Protein AF-A0A934RQR9-F1 (afdb_monomer)

Structure (mmCIF, N/CA/C/O backbone):
data_AF-A0A934RQR9-F1
#
_entry.id   AF-A0A934RQR9-F1
#
loop_
_atom_site.group_PDB
_atom_site.id
_atom_site.type_symbol
_atom_site.label_atom_id
_atom_site.label_alt_id
_atom_site.label_comp_id
_atom_site.label_asym_id
_atom_site.label_entity_id
_atom_site.label_seq_id
_atom_site.pdbx_PDB_ins_code
_atom_site.Cartn_x
_atom_site.Cartn_y
_atom_site.Cartn_z
_atom_site.occupancy
_atom_site.B_iso_or_equiv
_atom_site.auth_seq_id
_atom_site.auth_comp_id
_atom_site.auth_asym_id
_atom_site.auth_atom_id
_atom_site.pdbx_PDB_model_num
ATOM 1 N N . ARG A 1 1 ? 43.268 14.704 -22.747 1.00 36.31 1 ARG A N 1
ATOM 2 C CA . ARG A 1 1 ? 42.449 13.582 -23.270 1.00 36.31 1 ARG A CA 1
ATOM 3 C C . ARG A 1 1 ? 41.687 12.999 -22.087 1.00 36.31 1 ARG A C 1
ATOM 5 O O . ARG A 1 1 ? 42.310 12.352 -21.261 1.00 36.31 1 ARG A O 1
ATOM 12 N N . GLY A 1 2 ? 40.409 13.351 -21.929 1.00 38.28 2 GLY A N 1
ATOM 13 C CA . GLY A 1 2 ? 39.578 12.848 -20.832 1.00 38.28 2 GLY A CA 1
ATOM 14 C C . GLY A 1 2 ? 39.099 11.436 -21.148 1.00 38.28 2 GLY A C 1
ATOM 15 O O . GLY A 1 2 ? 38.543 11.213 -22.219 1.00 38.28 2 GLY A O 1
ATOM 16 N N . GLN A 1 3 ? 39.361 10.492 -20.249 1.00 36.12 3 GLN A N 1
ATOM 17 C CA . GLN A 1 3 ? 38.753 9.165 -20.291 1.00 36.12 3 GLN A CA 1
ATOM 18 C C . GLN A 1 3 ? 37.242 9.294 -20.031 1.00 36.12 3 GLN A C 1
ATOM 20 O O . GLN A 1 3 ? 36.855 10.058 -19.140 1.00 36.12 3 GLN A O 1
ATOM 25 N N . PRO A 1 4 ? 36.377 8.572 -20.761 1.00 42.50 4 PRO A N 1
ATOM 26 C CA . PRO A 1 4 ? 34.975 8.466 -20.388 1.00 42.50 4 PRO A CA 1
ATOM 27 C C . PRO A 1 4 ? 34.8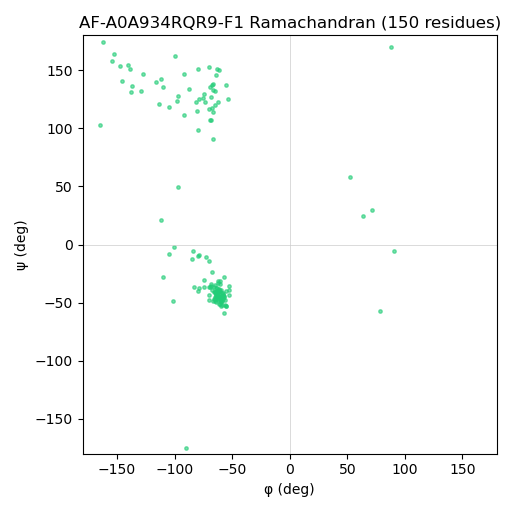74 7.653 -19.090 1.00 42.50 4 PRO A C 1
ATOM 29 O O . PRO A 1 4 ? 35.420 6.556 -18.992 1.00 42.50 4 PRO A O 1
ATOM 32 N N . LYS A 1 5 ? 34.204 8.204 -18.072 1.00 45.62 5 LYS A N 1
ATOM 33 C CA . LYS A 1 5 ? 33.847 7.443 -16.871 1.00 45.62 5 LYS A CA 1
ATOM 34 C C . LYS A 1 5 ? 32.765 6.435 -17.253 1.00 45.62 5 LYS A C 1
ATOM 36 O O . LYS A 1 5 ? 31.674 6.838 -17.650 1.00 45.62 5 LYS A O 1
ATOM 41 N N . GLU A 1 6 ? 33.063 5.147 -17.128 1.00 50.84 6 GLU A N 1
ATOM 42 C CA . GLU A 1 6 ? 32.080 4.070 -17.240 1.00 50.84 6 GLU A CA 1
ATOM 43 C C . GLU A 1 6 ? 31.089 4.158 -16.069 1.00 50.84 6 GLU A C 1
ATOM 45 O O . GLU A 1 6 ? 31.303 3.621 -14.988 1.00 50.84 6 GLU A O 1
ATOM 50 N N . GLY A 1 7 ? 30.002 4.898 -16.279 1.00 49.09 7 GLY A N 1
ATOM 51 C CA . GLY A 1 7 ? 28.800 4.880 -15.445 1.00 49.09 7 GLY A CA 1
ATOM 52 C C . GLY A 1 7 ? 27.742 3.961 -16.050 1.00 49.09 7 GLY A C 1
ATOM 53 O O . GLY A 1 7 ? 26.616 4.396 -16.278 1.00 49.09 7 GLY A O 1
ATOM 54 N N . GLY A 1 8 ? 28.123 2.733 -16.412 1.00 53.97 8 GLY A N 1
ATOM 55 C CA . GLY A 1 8 ? 27.210 1.767 -17.020 1.00 53.97 8 GLY A CA 1
ATOM 56 C C . GLY A 1 8 ? 26.074 1.414 -16.061 1.00 53.97 8 GLY A C 1
ATOM 57 O O . GLY A 1 8 ? 26.315 0.958 -14.946 1.00 53.97 8 GLY A O 1
ATOM 58 N N . VAL A 1 9 ? 24.829 1.629 -16.488 1.00 60.41 9 VAL A N 1
ATOM 59 C CA . VAL A 1 9 ? 23.650 1.154 -15.758 1.00 60.41 9 VAL A CA 1
ATOM 60 C C . VAL A 1 9 ? 23.642 -0.371 -15.835 1.00 60.41 9 VAL A C 1
ATOM 62 O O . VAL A 1 9 ? 23.550 -0.931 -16.927 1.00 60.41 9 VAL A O 1
ATOM 65 N N . MET A 1 10 ? 23.748 -1.047 -14.692 1.00 63.00 10 MET A N 1
ATOM 66 C CA . MET A 1 10 ? 23.629 -2.501 -14.631 1.00 63.00 10 MET A CA 1
ATOM 67 C C . MET A 1 10 ? 22.171 -2.879 -14.916 1.00 63.00 10 MET A C 1
ATOM 69 O O . MET A 1 10 ? 21.288 -2.621 -14.100 1.00 63.00 10 MET A O 1
ATOM 73 N N . LEU A 1 11 ? 21.911 -3.430 -16.102 1.00 71.12 11 LEU A N 1
ATOM 74 C CA . LEU A 1 11 ? 20.577 -3.874 -16.497 1.00 71.12 11 LEU A CA 1
ATOM 75 C C . LEU A 1 11 ? 20.239 -5.160 -15.744 1.00 71.12 11 LEU A C 1
ATOM 77 O O . LEU A 1 11 ? 20.956 -6.152 -15.861 1.00 71.12 11 LEU A O 1
ATOM 81 N N . ALA A 1 12 ? 19.141 -5.143 -14.994 1.00 76.62 12 ALA A N 1
ATOM 82 C CA . ALA A 1 12 ? 18.594 -6.329 -14.355 1.00 76.62 12 ALA A CA 1
ATOM 83 C C . ALA A 1 12 ? 17.240 -6.635 -14.992 1.00 76.62 12 ALA A C 1
ATOM 85 O O . ALA A 1 12 ? 16.331 -5.803 -14.980 1.00 76.62 12 ALA A O 1
ATOM 86 N N . PHE A 1 13 ? 17.102 -7.825 -15.574 1.00 81.44 13 PHE A N 1
ATOM 87 C CA . PHE A 1 13 ? 15.787 -8.294 -15.988 1.00 81.44 13 PHE A CA 1
ATOM 88 C C . PHE A 1 13 ? 14.957 -8.600 -14.737 1.00 81.44 13 PHE A C 1
ATOM 90 O O . PHE A 1 13 ? 15.481 -9.200 -13.797 1.00 81.44 13 PHE A O 1
ATOM 97 N N . PRO A 1 14 ? 13.686 -8.176 -14.691 1.00 86.00 14 PRO A N 1
ATOM 98 C CA . PRO A 1 14 ? 12.847 -8.447 -13.538 1.00 86.00 14 PRO A CA 1
ATOM 99 C C . PRO A 1 14 ? 12.564 -9.951 -13.444 1.00 86.00 14 PRO A C 1
ATOM 101 O O . PRO A 1 14 ? 12.250 -10.583 -14.447 1.00 86.00 14 PRO A O 1
ATOM 104 N N . GLU A 1 15 ? 12.636 -10.515 -12.239 1.00 91.81 15 GLU A N 1
ATOM 105 C CA . GLU A 1 15 ? 12.375 -11.946 -11.990 1.00 91.81 15 GLU A CA 1
ATOM 106 C C . GLU A 1 15 ? 10.893 -12.330 -12.143 1.00 91.81 15 GLU A C 1
ATOM 108 O O . GLU A 1 15 ? 10.549 -13.507 -12.210 1.00 91.81 15 GLU A O 1
ATOM 113 N N . HIS A 1 16 ? 10.006 -11.335 -12.179 1.00 93.88 16 HIS A N 1
ATOM 114 C CA . HIS A 1 16 ? 8.568 -11.479 -12.377 1.00 93.88 16 HIS A CA 1
ATOM 115 C C . HIS A 1 16 ? 7.990 -10.211 -13.015 1.00 93.88 16 HIS A C 1
ATOM 117 O O . HIS A 1 16 ? 8.580 -9.130 -12.945 1.00 93.88 16 HIS A O 1
ATOM 123 N N . ILE A 1 17 ? 6.782 -10.309 -13.561 1.00 94.44 17 ILE A N 1
ATOM 124 C CA . ILE A 1 17 ? 5.971 -9.150 -13.943 1.00 94.44 17 ILE A CA 1
ATOM 125 C C . ILE A 1 17 ? 4.784 -9.053 -12.993 1.00 94.44 17 ILE A C 1
ATOM 127 O O . ILE A 1 17 ? 4.135 -10.046 -12.707 1.00 94.44 17 ILE A O 1
ATOM 131 N N . SER A 1 18 ? 4.477 -7.853 -12.507 1.00 94.81 18 SER A N 1
ATOM 132 C CA . SER A 1 18 ? 3.237 -7.606 -11.764 1.00 94.81 18 SER A CA 1
ATOM 133 C C . SER A 1 18 ? 2.159 -6.970 -12.639 1.00 94.81 18 SER A C 1
ATOM 135 O O . SER A 1 18 ? 2.498 -6.366 -13.661 1.00 94.81 18 SER A O 1
ATOM 137 N N . PRO A 1 19 ? 0.870 -7.005 -12.246 1.00 94.00 19 PRO A N 1
ATOM 138 C CA . PRO A 1 19 ? -0.192 -6.321 -12.989 1.00 94.00 19 PRO A CA 1
ATOM 139 C C . PRO A 1 19 ? 0.115 -4.836 -13.238 1.00 94.00 19 PRO A C 1
ATOM 141 O O . PRO A 1 19 ? -0.101 -4.314 -14.333 1.00 94.00 19 PRO A O 1
ATOM 144 N N . SER A 1 20 ? 0.708 -4.155 -12.249 1.00 92.81 20 SER A N 1
ATOM 145 C CA . SER A 1 20 ? 1.141 -2.758 -12.394 1.00 92.81 20 SER A CA 1
ATOM 146 C C . SER A 1 20 ?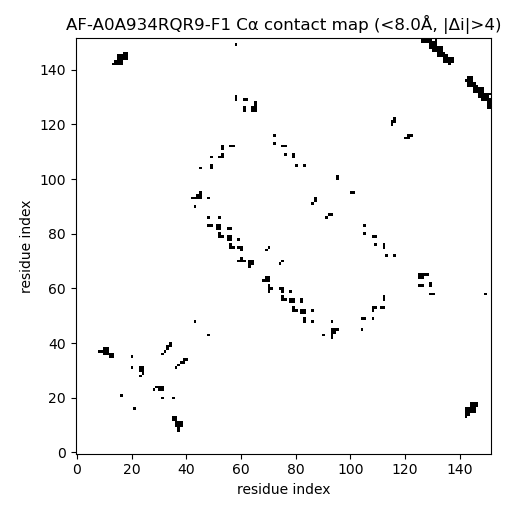 2.320 -2.591 -13.363 1.00 92.81 20 SER A C 1
ATOM 148 O O . SER A 1 20 ? 2.372 -1.606 -14.103 1.00 92.81 20 SER A O 1
ATOM 150 N N . ALA A 1 21 ? 3.251 -3.550 -13.401 1.00 93.44 21 ALA A N 1
ATOM 151 C CA . ALA A 1 21 ? 4.378 -3.548 -14.328 1.00 93.44 21 ALA A CA 1
ATOM 152 C C . ALA A 1 21 ? 3.922 -3.815 -15.773 1.00 93.44 21 ALA A C 1
ATOM 154 O O . ALA A 1 21 ? 4.315 -3.072 -16.672 1.00 93.44 21 ALA A O 1
ATOM 155 N N . ALA A 1 22 ? 3.026 -4.787 -15.980 1.00 93.56 22 ALA A N 1
ATOM 156 C CA . ALA A 1 22 ? 2.402 -5.061 -17.273 1.00 93.56 22 ALA A CA 1
ATOM 157 C C . ALA A 1 22 ? 1.647 -3.831 -17.795 1.00 93.56 22 ALA A C 1
ATOM 159 O O . ALA A 1 22 ? 1.880 -3.386 -18.918 1.00 93.56 22 ALA A O 1
ATOM 160 N N . LYS A 1 23 ? 0.819 -3.202 -16.947 1.00 95.38 23 LYS A N 1
ATOM 161 C CA . LYS A 1 23 ? 0.123 -1.953 -17.288 1.00 95.38 23 LYS A CA 1
ATOM 162 C C . LYS A 1 23 ? 1.099 -0.833 -17.665 1.00 95.38 23 LYS A C 1
ATOM 164 O O . LYS A 1 23 ? 0.848 -0.117 -18.631 1.00 95.38 23 LYS A O 1
ATOM 169 N N . SER A 1 24 ? 2.212 -0.691 -16.938 1.00 94.75 24 SER A N 1
ATOM 170 C CA . SER A 1 24 ? 3.252 0.296 -17.258 1.00 94.75 24 SER A CA 1
ATOM 171 C C . SER A 1 24 ? 3.835 0.059 -18.654 1.00 94.75 24 SER A C 1
ATOM 173 O O . SER A 1 24 ? 3.848 0.990 -19.458 1.00 94.75 24 SER A O 1
ATOM 175 N N . TYR A 1 25 ? 4.208 -1.183 -18.982 1.00 94.62 25 TYR A N 1
ATOM 176 C CA . TYR A 1 25 ? 4.733 -1.544 -20.302 1.00 94.62 25 TYR A CA 1
ATOM 177 C C . TYR A 1 25 ? 3.736 -1.251 -21.429 1.00 94.62 25 TYR A C 1
ATOM 179 O O . TYR A 1 25 ? 4.093 -0.580 -22.395 1.00 94.62 25 TYR A O 1
ATOM 187 N N . LEU A 1 26 ? 2.482 -1.690 -21.269 1.00 95.62 26 LEU A N 1
ATOM 188 C CA . LEU A 1 26 ? 1.416 -1.470 -22.251 1.00 95.62 26 LEU A CA 1
ATOM 189 C C . LEU A 1 26 ? 1.106 0.019 -22.454 1.00 95.62 26 LEU A C 1
ATOM 191 O O . LEU A 1 26 ? 0.733 0.423 -23.550 1.00 95.62 26 LEU A O 1
ATOM 195 N N . SER A 1 27 ? 1.274 0.841 -21.412 1.00 97.00 27 SER A N 1
ATOM 196 C CA . SER A 1 27 ? 1.085 2.292 -21.508 1.00 97.00 27 SER A CA 1
ATOM 197 C C . SER A 1 27 ? 2.281 3.023 -22.127 1.00 97.00 27 SER A C 1
ATOM 199 O O . SER A 1 27 ? 2.101 3.977 -22.878 1.00 97.00 27 SER A O 1
ATOM 201 N N . CYS A 1 28 ? 3.507 2.616 -21.787 1.00 97.12 28 CYS A N 1
ATOM 202 C CA . CYS A 1 28 ? 4.746 3.219 -22.260 1.00 97.12 28 CYS A CA 1
ATOM 203 C C . CYS A 1 28 ? 5.928 2.278 -21.976 1.00 97.12 28 CYS A C 1
ATOM 205 O O . CYS A 1 28 ? 6.460 2.221 -20.862 1.00 97.12 28 CYS A O 1
ATOM 207 N N . SER A 1 29 ? 6.396 1.586 -23.012 1.00 96.50 29 SER A N 1
ATOM 208 C CA . SER A 1 29 ? 7.516 0.641 -22.921 1.00 96.50 29 SER A CA 1
ATOM 209 C C . SER A 1 29 ? 8.826 1.298 -22.466 1.00 96.50 29 SER A C 1
ATOM 211 O O . SER A 1 29 ? 9.584 0.697 -21.704 1.00 96.50 29 SER A O 1
ATOM 213 N N . LEU A 1 30 ? 9.074 2.557 -22.851 1.00 96.25 30 LEU A N 1
ATOM 214 C CA . LEU A 1 30 ? 10.266 3.300 -22.429 1.00 96.25 30 LEU A CA 1
ATOM 215 C C . LEU A 1 30 ? 10.250 3.623 -20.926 1.00 96.25 30 LEU A C 1
ATOM 217 O O . LEU A 1 30 ? 11.273 3.505 -20.251 1.00 96.25 30 LEU A O 1
ATOM 221 N N . ARG A 1 31 ? 9.081 3.978 -20.374 1.00 93.94 31 ARG A N 1
ATOM 222 C CA . ARG A 1 31 ? 8.914 4.173 -18.927 1.00 93.94 31 ARG A CA 1
ATOM 223 C C . ARG A 1 31 ? 9.184 2.875 -18.175 1.00 93.94 31 ARG A C 1
ATOM 225 O O . ARG A 1 31 ? 9.909 2.894 -17.183 1.00 93.94 31 ARG A O 1
ATOM 232 N N . PHE A 1 32 ? 8.620 1.766 -18.653 1.00 94.25 32 PHE A N 1
ATOM 233 C CA . PHE A 1 32 ? 8.873 0.449 -18.079 1.00 94.25 32 PHE A CA 1
ATOM 234 C C . PHE A 1 32 ? 10.370 0.128 -18.063 1.00 94.25 32 PHE A C 1
ATOM 236 O O . PHE A 1 32 ? 10.886 -0.259 -17.018 1.00 94.25 32 PHE A O 1
ATOM 243 N N . TYR A 1 33 ? 11.075 0.347 -19.177 1.00 94.44 33 TYR A N 1
ATOM 244 C CA . TYR A 1 33 ? 12.514 0.107 -19.258 1.00 94.44 33 TYR A CA 1
ATOM 245 C C . TYR A 1 33 ? 13.280 0.878 -18.176 1.00 94.44 33 TYR A C 1
ATOM 247 O O . TYR A 1 33 ? 14.008 0.271 -17.392 1.00 94.44 33 TYR A O 1
ATOM 255 N N . PHE A 1 34 ? 13.071 2.193 -18.065 1.00 94.25 34 PHE A N 1
ATOM 256 C CA . PHE A 1 34 ? 13.802 2.999 -17.088 1.00 94.25 34 PHE A CA 1
ATOM 257 C C . PHE A 1 34 ? 13.486 2.632 -15.633 1.00 94.25 34 PHE A C 1
ATOM 259 O O . PHE A 1 34 ? 14.388 2.578 -14.800 1.00 94.25 34 PHE A O 1
ATOM 266 N N . GLU A 1 35 ? 12.219 2.368 -15.317 1.00 91.81 35 GLU A N 1
ATOM 267 C CA . GLU A 1 35 ? 11.796 2.085 -13.942 1.00 91.81 35 GLU A CA 1
ATOM 268 C C . GLU A 1 35 ? 12.103 0.644 -13.507 1.00 91.81 35 GLU A C 1
ATOM 270 O O . GLU A 1 35 ? 12.431 0.418 -12.344 1.00 91.81 35 GLU A O 1
ATOM 275 N N . ARG A 1 36 ? 11.965 -0.340 -14.406 1.00 91.06 36 ARG A N 1
ATOM 276 C CA . ARG A 1 36 ? 11.970 -1.773 -14.056 1.00 91.06 36 ARG A CA 1
ATOM 277 C C . ARG A 1 36 ? 13.200 -2.536 -14.531 1.00 91.06 36 ARG A C 1
ATOM 279 O O . ARG A 1 36 ? 13.553 -3.503 -13.875 1.00 91.06 36 ARG A O 1
ATOM 286 N N . VAL A 1 37 ? 13.842 -2.107 -15.621 1.00 91.81 37 VAL A N 1
ATOM 287 C CA . VAL A 1 37 ? 15.042 -2.771 -16.171 1.00 91.81 37 VAL A CA 1
ATOM 288 C C . VAL A 1 37 ? 16.311 -2.014 -15.782 1.00 91.81 37 VAL A C 1
ATOM 290 O O . VAL A 1 37 ? 17.260 -2.593 -15.264 1.00 91.81 37 VAL A O 1
ATOM 293 N N . ALA A 1 38 ? 16.313 -0.695 -15.985 1.00 92.12 38 ALA A N 1
ATOM 294 C CA . ALA A 1 38 ? 17.415 0.183 -15.593 1.00 92.12 38 ALA A CA 1
ATOM 295 C C . ALA A 1 38 ? 17.395 0.542 -14.094 1.00 92.12 38 ALA A C 1
ATOM 297 O O . ALA A 1 38 ? 18.338 1.151 -13.596 1.00 92.12 38 ALA A O 1
ATOM 298 N N . GLY A 1 39 ? 16.313 0.206 -13.378 1.00 89.31 39 GLY A N 1
ATOM 299 C CA . GLY A 1 39 ? 16.209 0.375 -11.927 1.00 89.31 39 GLY A CA 1
ATOM 300 C C . GLY A 1 39 ? 16.277 1.826 -11.439 1.00 89.31 39 GLY A C 1
ATOM 301 O O . GLY A 1 39 ? 16.658 2.067 -10.291 1.00 89.31 39 GLY A O 1
ATOM 302 N N . ILE A 1 40 ? 15.925 2.805 -12.281 1.00 90.50 40 ILE A N 1
ATOM 303 C CA . ILE A 1 40 ? 15.983 4.223 -11.913 1.00 90.50 40 ILE A CA 1
ATOM 304 C C . ILE A 1 40 ? 14.909 4.509 -10.859 1.00 90.50 40 ILE A C 1
ATOM 306 O O . ILE A 1 40 ? 13.711 4.572 -11.152 1.00 90.50 40 ILE A O 1
ATOM 310 N N . LYS A 1 41 ? 15.348 4.703 -9.611 1.00 83.38 41 LYS A N 1
ATOM 311 C CA . LYS A 1 41 ? 14.465 5.008 -8.482 1.00 83.38 41 LYS A CA 1
ATOM 312 C C . LYS A 1 41 ? 13.979 6.452 -8.551 1.00 83.38 41 LYS A C 1
ATOM 314 O O . LYS A 1 41 ? 14.771 7.387 -8.650 1.00 83.38 41 LYS A O 1
ATOM 319 N N . LYS A 1 42 ? 12.664 6.633 -8.442 1.00 84.69 42 LYS A N 1
ATOM 320 C CA . LYS A 1 42 ? 12.040 7.944 -8.240 1.00 84.69 42 LYS A CA 1
ATOM 321 C C . LYS A 1 42 ? 11.868 8.206 -6.743 1.00 84.69 42 LYS A C 1
ATOM 323 O O . LYS A 1 42 ? 11.598 7.252 -6.011 1.00 84.69 42 LYS A O 1
ATOM 328 N N . PRO A 1 43 ? 11.969 9.466 -6.288 1.00 86.12 43 PRO A N 1
ATOM 329 C CA . PRO A 1 43 ? 11.591 9.820 -4.928 1.00 86.12 43 PRO A CA 1
ATOM 330 C C . PRO A 1 43 ? 10.150 9.392 -4.636 1.00 86.12 43 PRO A C 1
ATOM 332 O O . PRO A 1 43 ? 9.255 9.583 -5.466 1.00 86.12 43 PRO A O 1
ATOM 335 N N . THR A 1 44 ? 9.921 8.826 -3.454 1.00 90.38 44 THR A N 1
ATOM 336 C CA . THR A 1 44 ? 8.575 8.475 -3.002 1.00 90.38 44 THR A CA 1
ATOM 337 C C . THR A 1 44 ? 7.758 9.751 -2.829 1.00 90.38 44 THR A C 1
ATOM 339 O O . THR A 1 44 ? 8.112 10.635 -2.052 1.00 90.38 44 THR A O 1
ATOM 342 N N . SER A 1 45 ? 6.653 9.858 -3.566 1.00 92.56 45 SER A N 1
ATOM 343 C CA . SER A 1 45 ? 5.706 10.963 -3.390 1.00 92.56 45 SER A CA 1
ATOM 344 C C . SER A 1 45 ? 4.953 10.844 -2.061 1.00 92.56 45 SER A C 1
ATOM 346 O O . SER A 1 45 ? 4.686 9.729 -1.609 1.00 92.56 45 SER A O 1
ATOM 348 N N . VAL A 1 46 ? 4.517 11.977 -1.503 1.00 94.38 46 VAL A N 1
ATOM 349 C CA . VAL A 1 46 ? 3.659 12.024 -0.302 1.00 94.38 46 VAL A CA 1
ATOM 350 C C . VAL A 1 46 ? 2.413 11.147 -0.459 1.00 94.38 46 VAL A C 1
ATOM 352 O O . VAL A 1 46 ? 2.089 10.385 0.443 1.00 94.38 46 VAL A O 1
ATOM 355 N N . ALA A 1 47 ? 1.757 11.186 -1.623 1.00 94.19 47 ALA A N 1
ATOM 356 C CA . ALA A 1 47 ? 0.561 10.385 -1.885 1.00 94.19 47 ALA A CA 1
ATOM 357 C C . ALA A 1 47 ? 0.840 8.873 -1.851 1.00 94.19 47 ALA A C 1
ATOM 359 O O . ALA A 1 47 ? 0.078 8.118 -1.255 1.00 94.19 47 ALA A O 1
ATOM 360 N N . LEU A 1 48 ? 1.949 8.427 -2.455 1.00 94.06 48 LEU A N 1
ATOM 361 C CA . LEU A 1 48 ? 2.345 7.014 -2.429 1.00 94.06 48 LEU A CA 1
ATOM 362 C C . LEU A 1 48 ? 2.701 6.555 -1.012 1.00 94.06 48 LEU A C 1
ATOM 364 O O . LEU A 1 48 ? 2.350 5.444 -0.626 1.00 94.06 48 LEU A O 1
ATOM 368 N N . HIS A 1 49 ? 3.399 7.397 -0.251 1.00 95.44 49 HIS A N 1
ATOM 369 C CA . HIS A 1 49 ? 3.728 7.113 1.140 1.00 95.44 49 HIS A CA 1
ATOM 370 C C . HIS A 1 49 ? 2.458 6.958 1.983 1.00 95.44 49 HIS A C 1
ATOM 372 O O . HIS A 1 49 ? 2.266 5.923 2.613 1.00 95.44 49 HIS A O 1
ATOM 378 N N . LEU A 1 50 ? 1.552 7.935 1.892 1.00 96.56 50 LEU A N 1
ATOM 379 C CA . LEU A 1 50 ? 0.287 7.929 2.616 1.00 96.56 50 LEU A CA 1
ATOM 380 C C . LEU A 1 50 ? -0.584 6.722 2.247 1.00 96.56 50 LEU A C 1
ATOM 382 O O . LEU A 1 50 ? -1.106 6.049 3.130 1.00 96.56 50 LEU A O 1
ATOM 386 N N . GLY A 1 51 ? -0.694 6.412 0.951 1.00 96.50 51 GLY A N 1
ATOM 387 C CA . GLY A 1 51 ? -1.430 5.244 0.474 1.00 96.50 51 GLY A CA 1
ATOM 388 C C . GLY A 1 51 ? -0.900 3.942 1.076 1.00 96.50 51 GLY A C 1
ATOM 389 O O . GLY A 1 51 ? -1.685 3.148 1.580 1.00 96.50 51 GLY A O 1
ATOM 390 N N . LYS A 1 52 ? 0.425 3.746 1.117 1.00 96.19 52 LYS A N 1
ATOM 391 C CA . LYS A 1 52 ? 1.027 2.555 1.741 1.00 96.19 52 LYS A CA 1
ATOM 392 C C . LYS A 1 52 ? 0.721 2.456 3.238 1.00 96.19 52 LYS A C 1
ATOM 394 O O . LYS A 1 52 ? 0.425 1.363 3.708 1.00 96.19 52 LYS A O 1
ATOM 399 N N . SER A 1 53 ? 0.764 3.568 3.972 1.00 97.81 53 SER A N 1
ATOM 400 C CA . SER A 1 53 ? 0.409 3.589 5.397 1.00 97.81 53 SER A CA 1
ATOM 401 C C . SER A 1 53 ? -1.058 3.226 5.631 1.00 97.81 53 SER A C 1
ATOM 403 O O . SER A 1 53 ? -1.358 2.460 6.541 1.00 97.81 53 SER A O 1
ATOM 405 N N . ILE A 1 54 ? -1.966 3.731 4.787 1.00 98.12 54 ILE A N 1
ATOM 406 C CA . ILE A 1 54 ? -3.395 3.394 4.850 1.00 98.12 54 ILE A CA 1
ATOM 407 C C . ILE A 1 54 ? -3.605 1.907 4.545 1.00 98.12 54 ILE A C 1
ATOM 409 O O . ILE A 1 54 ? -4.271 1.230 5.320 1.00 98.12 54 ILE A O 1
ATOM 413 N N . HIS A 1 55 ? -3.007 1.377 3.471 1.00 97.19 55 HIS A N 1
ATOM 414 C CA . HIS A 1 55 ? -3.101 -0.053 3.145 1.00 97.19 55 HIS A CA 1
ATOM 415 C C . HIS A 1 55 ? -2.600 -0.929 4.298 1.00 97.19 55 HIS A C 1
ATOM 417 O O . HIS A 1 55 ? -3.285 -1.871 4.674 1.00 97.19 55 HIS A O 1
ATOM 423 N N . ALA A 1 56 ? -1.467 -0.586 4.916 1.00 97.12 56 ALA A N 1
ATOM 424 C CA . ALA A 1 56 ? -0.941 -1.334 6.058 1.00 97.12 56 ALA A CA 1
ATOM 425 C C . ALA A 1 56 ? -1.898 -1.325 7.267 1.00 97.12 56 ALA A C 1
ATOM 427 O O . ALA A 1 56 ? -2.071 -2.351 7.925 1.00 97.12 56 ALA A O 1
ATOM 428 N N . ALA A 1 57 ? -2.552 -0.193 7.541 1.00 97.94 57 ALA A N 1
ATOM 429 C CA . ALA A 1 57 ? -3.558 -0.095 8.595 1.00 97.94 57 ALA A CA 1
ATOM 430 C C . ALA A 1 57 ? -4.789 -0.963 8.292 1.00 97.94 57 ALA A C 1
ATOM 432 O O . ALA A 1 57 ? -5.235 -1.733 9.139 1.00 97.94 57 ALA A O 1
ATOM 433 N N . LEU A 1 58 ? -5.308 -0.897 7.061 1.00 96.56 58 LEU A N 1
ATOM 434 C CA . LEU A 1 58 ? -6.466 -1.694 6.646 1.00 96.56 58 LEU A CA 1
ATOM 435 C C . LEU A 1 58 ? -6.150 -3.192 6.570 1.00 96.56 58 LEU A C 1
ATOM 437 O O . LEU A 1 58 ? -6.995 -4.016 6.910 1.00 96.56 58 LEU A O 1
ATOM 441 N N . GLN A 1 59 ? -4.927 -3.557 6.193 1.00 95.88 59 GLN A N 1
ATOM 442 C CA . GLN A 1 59 ? -4.435 -4.926 6.284 1.00 95.88 59 GLN A CA 1
ATOM 443 C C . GLN A 1 59 ? -4.458 -5.412 7.739 1.00 95.88 59 GLN A C 1
ATOM 445 O O . GLN A 1 59 ? -4.944 -6.511 8.000 1.00 95.88 59 GLN A O 1
ATOM 450 N N . ALA A 1 60 ? -3.960 -4.609 8.688 1.00 96.50 60 ALA A N 1
ATOM 451 C CA . ALA A 1 60 ? -3.984 -4.955 10.109 1.00 96.50 60 ALA A CA 1
ATOM 452 C C . ALA A 1 60 ? -5.422 -5.134 10.623 1.00 96.50 60 ALA A C 1
ATOM 454 O O . ALA A 1 60 ? -5.713 -6.142 11.263 1.00 96.50 60 ALA A O 1
ATOM 455 N N . PHE A 1 61 ? -6.325 -4.219 10.262 1.00 95.94 61 PHE A N 1
ATOM 456 C CA . PHE A 1 61 ? -7.756 -4.308 10.564 1.00 95.94 61 PHE A CA 1
ATOM 457 C C . PHE A 1 61 ? -8.380 -5.617 10.059 1.00 95.94 61 PHE A C 1
ATOM 459 O O . PHE A 1 61 ? -8.994 -6.366 10.820 1.00 95.94 61 PHE A O 1
ATOM 466 N N . HIS A 1 62 ? -8.199 -5.931 8.774 1.00 94.88 62 HIS A N 1
ATOM 467 C CA . HIS A 1 62 ? -8.805 -7.119 8.170 1.00 94.88 62 HIS A CA 1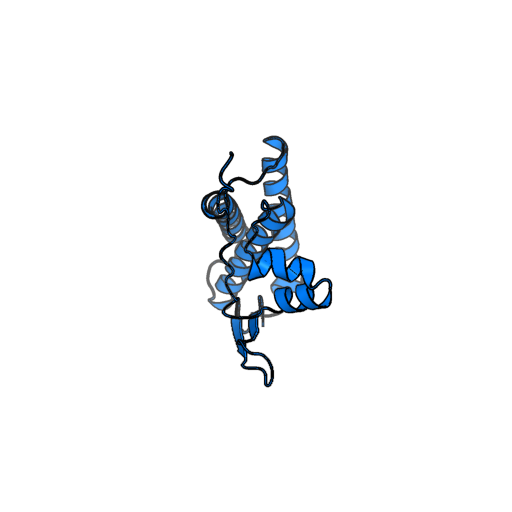
ATOM 468 C C . HIS A 1 62 ? -8.198 -8.419 8.695 1.00 94.88 62 HIS A C 1
ATOM 470 O O . HIS A 1 62 ? -8.931 -9.386 8.907 1.00 94.88 62 HIS A O 1
ATOM 476 N N . LEU A 1 63 ? -6.889 -8.451 8.963 1.00 94.44 63 LEU A N 1
ATOM 477 C CA . LEU A 1 63 ? -6.239 -9.596 9.605 1.00 94.44 63 LEU A CA 1
ATOM 478 C C . LEU A 1 63 ? -6.769 -9.823 11.022 1.00 94.44 63 LEU A C 1
ATOM 480 O O . LEU A 1 63 ? -7.067 -10.968 11.366 1.00 94.44 63 LEU A O 1
ATOM 484 N N . ALA A 1 64 ? -6.928 -8.760 11.814 1.00 93.94 64 ALA A N 1
ATOM 485 C CA . ALA A 1 64 ? -7.474 -8.861 13.161 1.00 93.94 64 ALA A CA 1
ATOM 486 C C . ALA A 1 64 ? -8.909 -9.405 13.133 1.00 93.94 64 ALA A C 1
ATOM 488 O O . ALA A 1 64 ? -9.214 -10.396 13.795 1.00 93.94 64 ALA A O 1
ATOM 489 N N . ARG A 1 65 ? -9.766 -8.872 12.254 1.00 91.25 65 ARG A N 1
ATOM 490 C CA . ARG A 1 65 ? -11.140 -9.371 12.045 1.00 91.25 65 ARG A CA 1
ATOM 491 C C . ARG A 1 65 ? -11.207 -10.829 11.635 1.00 91.25 65 ARG A C 1
ATOM 493 O O . ARG A 1 65 ? -12.066 -11.582 12.113 1.00 91.25 65 ARG A O 1
ATOM 500 N N . TRP A 1 66 ? -10.321 -11.217 10.724 1.00 90.31 66 TRP A N 1
ATOM 501 C CA . TRP A 1 66 ? -10.231 -12.584 10.237 1.00 90.31 66 TRP A CA 1
ATOM 502 C C . TRP A 1 66 ? -9.841 -13.548 11.364 1.00 90.31 66 TRP A C 1
ATOM 504 O O . TRP A 1 66 ? -10.441 -14.616 11.488 1.00 90.31 66 TRP A O 1
ATOM 514 N N . ARG A 1 67 ? -8.916 -13.137 12.240 1.00 91.44 67 ARG A N 1
ATOM 515 C CA . ARG A 1 67 ? -8.431 -13.923 13.386 1.00 91.44 67 ARG A CA 1
ATOM 516 C C . ARG A 1 67 ? -9.294 -13.812 14.646 1.00 91.44 67 ARG A C 1
ATOM 518 O O . ARG A 1 67 ? -9.132 -14.622 15.552 1.00 91.44 67 ARG A O 1
ATOM 525 N N . GLY A 1 68 ? -10.223 -12.857 14.698 1.00 90.75 68 GLY A N 1
ATOM 526 C CA . GLY A 1 68 ? -10.980 -12.537 15.912 1.00 90.75 68 GLY A CA 1
ATOM 527 C C . GLY A 1 68 ? -10.136 -11.837 16.984 1.00 90.75 68 GLY A C 1
ATOM 528 O O . GLY A 1 68 ? -10.389 -12.029 18.169 1.00 90.75 68 GLY A O 1
ATOM 529 N N . GLU A 1 69 ? -9.120 -11.084 16.563 1.00 94.25 69 GLU A N 1
ATOM 530 C CA . GLU A 1 69 ? -8.275 -10.231 17.406 1.00 94.25 69 GLU A CA 1
ATOM 531 C C . GLU A 1 69 ? -8.874 -8.811 17.511 1.00 94.25 69 GLU A C 1
ATOM 533 O O . GLU A 1 69 ? -9.978 -8.559 17.028 1.00 94.25 69 GLU A O 1
ATOM 538 N N . ASP A 1 70 ? -8.158 -7.891 18.162 1.00 93.44 70 ASP A N 1
ATOM 539 C CA . ASP A 1 70 ? -8.567 -6.492 18.322 1.00 93.44 70 ASP A CA 1
ATOM 540 C C . ASP A 1 70 ? -8.572 -5.748 16.977 1.00 93.44 70 ASP A C 1
ATOM 542 O O . ASP A 1 70 ? -7.529 -5.554 16.356 1.00 93.44 70 ASP A O 1
ATOM 546 N N . ASP A 1 71 ? -9.758 -5.347 16.521 1.00 93.94 71 ASP A N 1
ATOM 547 C CA . ASP A 1 71 ? -9.989 -4.558 15.311 1.00 93.94 71 ASP A CA 1
ATOM 548 C C . ASP A 1 71 ? -10.506 -3.140 15.619 1.00 93.94 71 ASP A C 1
ATOM 550 O O . ASP A 1 71 ? -11.111 -2.494 14.757 1.00 93.94 71 ASP A O 1
ATOM 554 N N . SER A 1 72 ? -10.273 -2.652 16.844 1.00 95.38 72 SER A N 1
ATOM 555 C CA . SER A 1 72 ? -10.710 -1.331 17.297 1.00 95.38 72 SER A CA 1
ATOM 556 C C . SER A 1 72 ? -10.099 -0.185 16.475 1.00 95.38 72 SER A C 1
ATOM 558 O O . SER A 1 72 ? -8.975 -0.295 15.971 1.00 95.38 72 SER A O 1
ATOM 560 N N . PRO A 1 73 ? -10.799 0.959 16.341 1.00 96.25 73 PRO A N 1
ATOM 561 C CA . PRO A 1 73 ? -10.251 2.139 15.673 1.00 96.25 73 PRO A CA 1
ATOM 562 C C . PRO A 1 73 ? -8.890 2.581 16.221 1.00 96.25 73 PRO A C 1
ATOM 564 O O . PRO A 1 73 ? -8.039 3.025 15.450 1.00 96.25 73 PRO A O 1
ATOM 567 N N . GLU A 1 74 ? -8.673 2.434 17.527 1.00 97.38 74 GLU A N 1
ATOM 568 C CA . GLU A 1 74 ? -7.423 2.750 18.212 1.00 97.38 74 GLU A CA 1
ATOM 569 C C . GLU A 1 74 ? -6.284 1.844 17.731 1.00 97.38 74 GLU A C 1
ATOM 571 O O . GLU A 1 74 ? -5.248 2.347 17.293 1.00 97.38 74 GLU A O 1
ATOM 576 N N . PHE A 1 75 ? -6.502 0.525 17.700 1.00 97.50 75 PHE A N 1
ATOM 577 C CA . PHE A 1 75 ? -5.528 -0.436 17.177 1.00 97.50 75 PHE A CA 1
ATOM 578 C C . PHE A 1 75 ? -5.149 -0.139 15.717 1.00 97.50 75 PHE A C 1
ATOM 580 O O . PHE A 1 75 ? -3.974 -0.149 15.336 1.00 97.50 75 PHE A O 1
ATOM 587 N N . VAL A 1 76 ? -6.141 0.170 14.878 1.00 97.69 76 VAL A N 1
ATOM 588 C CA . VAL A 1 76 ? -5.912 0.456 13.454 1.00 97.69 76 VAL A CA 1
ATOM 589 C C . VAL A 1 76 ? -5.177 1.790 13.260 1.00 97.69 76 VAL A C 1
ATOM 591 O O . VAL A 1 76 ? -4.317 1.899 12.380 1.00 97.69 76 VAL A O 1
ATOM 594 N N . ALA A 1 77 ? -5.463 2.800 14.086 1.00 98.06 77 ALA A N 1
ATOM 595 C CA . ALA A 1 77 ? -4.741 4.069 14.083 1.00 98.06 77 ALA A CA 1
ATOM 596 C C . ALA A 1 77 ? -3.266 3.887 14.484 1.00 98.06 77 ALA A C 1
ATOM 598 O O . ALA A 1 77 ? -2.377 4.404 13.802 1.00 98.06 77 ALA A O 1
ATOM 599 N N . GLU A 1 78 ? -2.982 3.085 15.512 1.00 98.12 78 GLU A N 1
ATOM 600 C CA . GLU A 1 78 ? -1.608 2.739 15.898 1.00 98.12 78 GLU A CA 1
ATOM 601 C C . GLU A 1 78 ? -0.867 2.004 14.770 1.00 98.12 78 GLU A C 1
ATOM 603 O O . GLU A 1 78 ? 0.299 2.302 14.477 1.00 98.12 78 GLU A O 1
ATOM 608 N N . ALA A 1 79 ? -1.543 1.077 14.080 1.00 98.12 79 ALA A N 1
ATOM 609 C CA . ALA A 1 79 ? -0.982 0.381 12.925 1.00 98.12 79 ALA A CA 1
ATOM 610 C C . ALA A 1 79 ? -0.633 1.349 11.779 1.00 98.12 79 ALA A C 1
ATOM 612 O O . ALA A 1 79 ? 0.440 1.226 11.177 1.00 98.12 79 ALA A O 1
ATOM 613 N N . PHE A 1 80 ? -1.493 2.340 11.513 1.00 98.50 80 PHE A N 1
ATOM 614 C CA . PHE A 1 80 ? -1.226 3.404 10.542 1.00 98.50 80 PHE A CA 1
ATOM 615 C C . PHE A 1 80 ? 0.030 4.206 10.904 1.00 98.50 80 PHE A C 1
ATOM 617 O O . PHE A 1 80 ? 0.932 4.348 10.071 1.00 98.50 80 PHE A O 1
ATOM 624 N N . GLU A 1 81 ? 0.115 4.719 12.134 1.00 97.69 81 GLU A N 1
ATOM 625 C CA . GLU A 1 81 ? 1.233 5.560 12.576 1.00 97.69 81 GLU A CA 1
ATOM 626 C C . GLU A 1 81 ? 2.558 4.797 12.546 1.00 97.69 81 GLU A C 1
ATOM 628 O O . GLU A 1 81 ? 3.567 5.292 12.030 1.00 97.69 81 GLU A O 1
ATOM 633 N N . LYS A 1 82 ? 2.542 3.546 13.019 1.00 97.75 82 LYS A N 1
ATOM 634 C CA . LYS A 1 82 ? 3.692 2.646 12.948 1.00 97.75 82 LYS A CA 1
ATOM 635 C C . LYS A 1 82 ? 4.148 2.442 11.504 1.00 97.75 82 LYS A C 1
ATOM 637 O O . LYS A 1 82 ? 5.343 2.552 11.227 1.00 97.75 82 LYS A O 1
ATOM 642 N N . ALA A 1 83 ? 3.221 2.171 10.583 1.00 97.31 83 ALA A N 1
ATOM 643 C CA . ALA A 1 83 ? 3.542 1.975 9.172 1.00 97.31 83 ALA A CA 1
ATOM 644 C C . ALA A 1 83 ? 4.114 3.248 8.532 1.00 97.31 83 ALA A C 1
ATOM 646 O O . ALA A 1 83 ? 5.110 3.176 7.816 1.00 97.31 83 ALA A O 1
ATOM 647 N N . PHE A 1 84 ? 3.535 4.415 8.823 1.00 96.62 84 PHE A N 1
ATOM 648 C CA . PHE A 1 84 ? 4.031 5.711 8.358 1.00 96.62 84 PHE A CA 1
ATOM 649 C C . PHE A 1 84 ? 5.494 5.938 8.764 1.00 96.62 84 PHE A C 1
ATOM 651 O O . PHE A 1 84 ? 6.350 6.166 7.908 1.00 96.62 84 PHE A O 1
ATOM 658 N N . LEU A 1 85 ? 5.810 5.780 10.052 1.00 94.62 85 LEU A N 1
ATOM 659 C CA . LEU A 1 85 ? 7.174 5.949 10.564 1.00 94.62 85 LEU A CA 1
ATOM 660 C C . LEU A 1 85 ? 8.151 4.917 9.988 1.00 94.62 85 LEU A C 1
ATOM 662 O O . LEU A 1 85 ? 9.284 5.258 9.643 1.00 94.62 85 LEU A O 1
ATOM 666 N N . GLN A 1 86 ? 7.726 3.658 9.870 1.00 94.81 86 GLN A N 1
ATOM 667 C CA . GLN A 1 86 ? 8.562 2.590 9.324 1.00 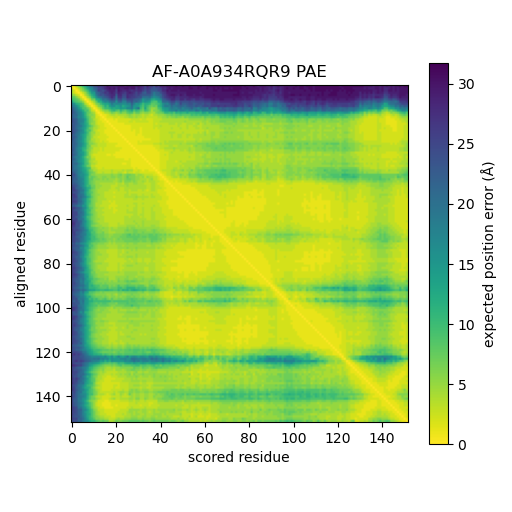94.81 86 GLN A CA 1
ATOM 668 C C . GLN A 1 86 ? 8.891 2.837 7.843 1.00 94.81 86 GLN A C 1
ATOM 670 O O . GLN A 1 86 ? 10.036 2.681 7.425 1.00 94.81 86 GLN A O 1
ATOM 675 N N . LEU A 1 87 ? 7.920 3.303 7.055 1.00 93.25 87 LEU A N 1
ATOM 676 C CA . LEU A 1 87 ? 8.114 3.617 5.641 1.00 93.25 87 LEU A CA 1
ATOM 677 C C . LEU A 1 87 ? 9.110 4.765 5.420 1.00 93.25 87 LEU A C 1
ATOM 679 O O . LEU A 1 87 ? 9.886 4.695 4.467 1.00 93.25 87 LEU A O 1
ATOM 683 N N . GLU A 1 88 ? 9.120 5.796 6.274 1.00 90.69 88 GLU A N 1
ATOM 684 C CA . GLU A 1 88 ? 10.122 6.876 6.203 1.00 90.69 88 GLU A CA 1
ATOM 685 C C . GLU A 1 88 ? 11.538 6.359 6.492 1.00 90.69 88 GLU A C 1
ATOM 687 O O . GLU A 1 88 ? 12.504 6.821 5.882 1.00 90.69 88 GLU A O 1
ATOM 692 N N . ARG A 1 89 ? 11.668 5.381 7.399 1.00 89.38 89 ARG A N 1
ATOM 693 C CA . ARG A 1 89 ? 12.953 4.739 7.711 1.00 89.38 89 ARG A CA 1
ATOM 694 C C . ARG A 1 89 ? 13.440 3.859 6.561 1.00 89.38 89 ARG A C 1
ATOM 696 O O . ARG A 1 89 ? 14.592 3.983 6.155 1.00 89.38 89 ARG A O 1
ATOM 703 N N . ASP A 1 90 ? 12.567 3.015 6.017 1.00 88.19 90 ASP A N 1
ATOM 704 C CA . ASP A 1 90 ? 12.958 1.967 5.065 1.00 88.19 90 ASP A CA 1
ATOM 705 C C . ASP A 1 90 ? 13.086 2.470 3.622 1.00 88.19 90 ASP A C 1
ATOM 707 O O . ASP A 1 90 ? 13.946 2.014 2.868 1.00 88.19 90 ASP A O 1
ATOM 711 N N . GLN A 1 91 ? 12.219 3.399 3.205 1.00 84.12 91 GLN A N 1
ATOM 712 C CA . GLN A 1 91 ? 12.191 3.920 1.829 1.00 84.12 91 GLN A CA 1
ATOM 713 C C . GLN A 1 91 ? 12.872 5.286 1.698 1.00 84.12 91 GLN A C 1
ATOM 715 O O . GLN A 1 91 ? 12.991 5.808 0.586 1.00 84.12 91 GLN A O 1
ATOM 720 N N . GLY A 1 92 ? 13.353 5.831 2.815 1.00 81.44 92 GLY A N 1
ATOM 721 C CA . GLY A 1 92 ? 13.988 7.134 2.899 1.00 81.44 92 GLY A CA 1
ATOM 722 C C . GLY A 1 92 ? 12.996 8.278 3.133 1.00 81.44 92 GLY A C 1
ATOM 723 O O . GLY A 1 92 ? 11.776 8.102 3.038 1.00 81.44 92 GLY A O 1
ATOM 724 N N . PRO A 1 93 ? 13.525 9.476 3.436 1.00 81.06 93 PRO A N 1
ATOM 725 C CA . PRO A 1 93 ? 12.709 10.623 3.796 1.00 81.06 93 PRO A CA 1
ATOM 726 C C . PRO A 1 93 ? 11.830 11.058 2.624 1.00 81.06 93 PRO A C 1
ATOM 728 O O . PRO A 1 93 ? 12.293 11.236 1.493 1.00 81.06 93 PRO A O 1
ATOM 731 N N . VAL A 1 94 ? 10.551 11.275 2.911 1.00 90.38 94 VAL A N 1
ATOM 732 C CA . VAL A 1 94 ? 9.603 11.853 1.962 1.00 90.38 94 VAL A CA 1
ATOM 733 C C . VAL A 1 94 ? 9.670 13.371 2.077 1.00 90.38 94 VAL A C 1
ATOM 735 O O . VAL A 1 94 ? 9.662 13.934 3.170 1.00 90.38 94 VAL A O 1
ATOM 738 N N . ASN A 1 95 ? 9.739 14.061 0.941 1.00 91.81 95 ASN A N 1
ATOM 739 C CA . ASN A 1 95 ? 9.732 15.518 0.940 1.00 91.81 95 ASN A CA 1
ATOM 740 C C . ASN A 1 95 ? 8.296 16.047 1.096 1.00 91.81 95 ASN A C 1
ATOM 742 O O . ASN A 1 95 ? 7.554 16.142 0.118 1.00 91.81 95 ASN A O 1
ATOM 746 N N . PHE A 1 96 ? 7.923 16.416 2.322 1.00 91.44 96 PHE A N 1
ATOM 747 C CA . PHE A 1 96 ? 6.647 17.075 2.631 1.00 91.44 96 PHE A CA 1
ATOM 748 C C . PHE A 1 96 ? 6.686 18.602 2.428 1.00 91.44 96 PHE A C 1
ATOM 750 O O . PHE A 1 96 ? 5.659 19.272 2.544 1.00 91.44 96 PHE A O 1
ATOM 757 N N . GLY A 1 97 ? 7.856 19.173 2.125 1.00 91.62 97 GLY A N 1
ATOM 758 C CA . GLY A 1 97 ? 8.099 20.613 2.042 1.00 91.62 97 GLY A CA 1
ATOM 759 C C . GLY A 1 97 ? 8.273 21.277 3.410 1.00 91.62 97 GLY A C 1
ATOM 760 O O . GLY A 1 97 ? 9.308 21.883 3.657 1.00 91.62 97 GLY A O 1
ATOM 761 N N . GLU A 1 98 ? 7.286 21.145 4.301 1.00 91.25 98 GLU A N 1
ATOM 762 C CA . GLU A 1 98 ? 7.277 21.762 5.640 1.00 91.25 98 GLU A CA 1
ATOM 763 C C . GLU A 1 98 ? 6.737 20.784 6.703 1.00 91.25 98 GLU A C 1
ATOM 765 O O . GLU A 1 98 ? 5.879 19.957 6.374 1.00 91.25 98 GLU A O 1
ATOM 770 N N . PRO A 1 99 ? 7.164 20.884 7.981 1.00 90.19 99 PRO A N 1
ATOM 771 C CA . PRO A 1 99 ? 6.701 19.992 9.053 1.00 90.19 99 PRO A CA 1
ATOM 772 C C . PRO A 1 99 ? 5.174 19.955 9.226 1.00 90.19 99 PRO A C 1
ATOM 774 O O . PRO A 1 99 ? 4.593 18.879 9.352 1.00 90.19 99 PRO A O 1
ATOM 777 N N . SER A 1 100 ? 4.504 21.105 9.117 1.00 93.25 100 SER A N 1
ATOM 778 C CA . SER A 1 100 ? 3.040 21.215 9.223 1.00 93.25 100 SER A CA 1
ATOM 779 C C . SER A 1 100 ? 2.297 20.394 8.160 1.00 93.25 100 SER A C 1
ATOM 781 O O . SER A 1 100 ? 1.214 19.866 8.407 1.00 93.25 100 SER A O 1
ATOM 783 N N . LYS A 1 101 ? 2.882 20.230 6.965 1.00 94.44 101 LYS A N 1
ATOM 784 C CA . LYS A 1 101 ? 2.312 19.404 5.889 1.00 94.44 101 LYS A CA 1
ATOM 785 C C . LYS A 1 101 ? 2.471 17.915 6.166 1.00 94.44 101 LYS A C 1
ATOM 787 O O . LYS A 1 101 ? 1.610 17.141 5.752 1.00 94.44 101 LYS A O 1
ATOM 792 N N . ARG A 1 102 ? 3.532 17.515 6.873 1.00 94.56 102 ARG A N 1
ATOM 793 C CA . ARG A 1 102 ? 3.707 16.136 7.345 1.00 94.56 102 ARG A CA 1
ATOM 794 C C . ARG A 1 102 ? 2.655 15.791 8.397 1.00 94.56 102 ARG A C 1
ATOM 796 O O . ARG A 1 102 ? 1.977 14.781 8.256 1.00 94.56 102 ARG A O 1
ATOM 803 N N . GLU A 1 103 ? 2.467 16.654 9.393 1.00 94.75 103 GLU A N 1
ATOM 804 C CA . GLU A 1 103 ? 1.420 16.492 10.416 1.00 94.75 103 GLU A CA 1
ATOM 805 C C . GLU A 1 103 ? 0.024 16.450 9.791 1.00 94.75 103 GLU A C 1
ATOM 807 O O . GLU A 1 103 ? -0.776 15.566 10.098 1.00 94.75 103 GLU A O 1
ATOM 812 N N . LYS A 1 104 ? -0.243 17.346 8.833 1.00 95.75 104 LYS A N 1
ATOM 813 C CA . LYS A 1 104 ? -1.484 17.314 8.063 1.00 95.75 104 LYS A CA 1
ATOM 814 C C . LYS A 1 104 ? -1.654 15.991 7.314 1.00 95.75 104 LYS A C 1
ATOM 816 O O . LYS A 1 104 ? -2.736 15.425 7.373 1.00 95.75 104 LYS A O 1
ATOM 821 N N . ALA A 1 105 ? -0.619 15.477 6.646 1.00 95.69 105 ALA A N 1
ATOM 822 C CA . ALA A 1 105 ? -0.700 14.208 5.921 1.00 95.69 105 ALA A CA 1
ATOM 823 C C . ALA A 1 105 ? -1.034 13.026 6.847 1.00 95.69 105 ALA A C 1
ATOM 825 O O . ALA A 1 105 ? -1.848 12.182 6.480 1.00 95.69 105 ALA A O 1
ATOM 826 N N . ILE A 1 106 ? -0.463 12.995 8.055 1.00 96.50 106 ILE A N 1
ATOM 827 C CA . ILE A 1 106 ? -0.800 12.005 9.089 1.00 96.50 106 ILE A CA 1
ATOM 828 C C . ILE A 1 106 ? -2.282 12.127 9.466 1.00 96.50 106 ILE A C 1
ATOM 830 O O . ILE A 1 106 ? -3.020 11.146 9.393 1.00 96.50 106 ILE A O 1
ATOM 834 N N . GLY A 1 107 ? -2.741 13.341 9.787 1.00 97.44 107 GLY A N 1
ATOM 835 C CA . GLY A 1 107 ? -4.141 13.590 10.129 1.00 97.44 107 GLY A CA 1
ATOM 836 C C . GLY A 1 107 ? -5.113 13.262 8.990 1.00 97.44 107 GLY A C 1
ATOM 837 O O . GLY A 1 107 ? -6.194 12.735 9.235 1.00 97.44 107 GLY A O 1
ATOM 838 N N . ASP A 1 108 ? -4.742 13.549 7.742 1.00 97.12 108 ASP A N 1
ATOM 839 C CA . ASP A 1 108 ? -5.520 13.202 6.550 1.00 97.12 108 ASP A CA 1
ATOM 840 C C . ASP A 1 108 ? -5.627 11.671 6.407 1.00 97.12 108 ASP A C 1
ATOM 842 O O . ASP A 1 108 ? -6.721 11.158 6.179 1.00 97.12 108 ASP A O 1
ATOM 846 N N . GLY A 1 109 ? -4.527 10.937 6.611 1.00 97.50 109 GLY A N 1
ATOM 847 C CA . GLY A 1 109 ? -4.507 9.471 6.579 1.00 97.50 109 GLY A CA 1
ATOM 848 C C . GLY A 1 109 ? -5.385 8.828 7.647 1.00 97.50 109 GLY A C 1
ATOM 849 O O . GLY A 1 109 ? -6.212 7.978 7.320 1.00 97.50 109 GLY A O 1
ATOM 850 N N . LEU A 1 110 ? -5.281 9.290 8.895 1.00 98.19 110 LEU A N 1
ATOM 851 C CA . LEU A 1 110 ? -6.131 8.824 9.995 1.00 98.19 110 LEU A CA 1
ATOM 852 C C . LEU A 1 110 ? -7.617 9.076 9.719 1.00 98.19 110 LEU A C 1
ATOM 854 O O . LEU A 1 110 ? -8.447 8.211 9.987 1.00 98.19 110 LEU A O 1
ATOM 858 N N . ARG A 1 111 ? -7.972 10.223 9.121 1.00 98.06 111 ARG A N 1
ATOM 859 C CA . ARG A 1 111 ? -9.364 10.494 8.723 1.00 98.06 111 ARG A CA 1
ATOM 860 C C . ARG A 1 111 ? -9.853 9.559 7.621 1.00 98.06 111 ARG A C 1
ATOM 862 O O . ARG A 1 111 ? -11.013 9.163 7.662 1.00 98.06 111 ARG A O 1
ATOM 869 N N . VAL A 1 112 ? -9.000 9.193 6.662 1.00 97.88 112 VAL A N 1
ATOM 870 C CA . VAL A 1 112 ? -9.353 8.205 5.628 1.00 97.88 112 VAL A CA 1
ATOM 871 C C . VAL A 1 112 ? -9.580 6.826 6.248 1.00 97.88 112 VAL A C 1
ATOM 873 O O . VAL A 1 112 ? -10.586 6.190 5.945 1.00 97.88 112 VAL A O 1
ATOM 876 N N . VAL A 1 113 ? -8.693 6.390 7.148 1.00 97.88 113 VAL A N 1
ATOM 877 C CA . VAL A 1 113 ? -8.849 5.127 7.887 1.00 97.88 113 VAL A CA 1
ATOM 878 C C . VAL A 1 113 ? -10.156 5.132 8.679 1.00 97.88 113 VAL A C 1
ATOM 880 O O . VAL A 1 113 ? -10.981 4.243 8.495 1.00 97.88 113 VAL A O 1
ATOM 883 N N . ALA A 1 114 ? -10.401 6.167 9.485 1.00 97.06 114 ALA A N 1
ATOM 884 C CA . ALA A 1 114 ? -11.622 6.287 10.276 1.00 97.06 114 ALA A CA 1
ATOM 885 C C . ALA A 1 114 ? -12.890 6.285 9.405 1.00 97.06 114 ALA A C 1
ATOM 887 O O . ALA A 1 114 ? -13.867 5.617 9.739 1.00 97.06 114 ALA A O 1
ATOM 88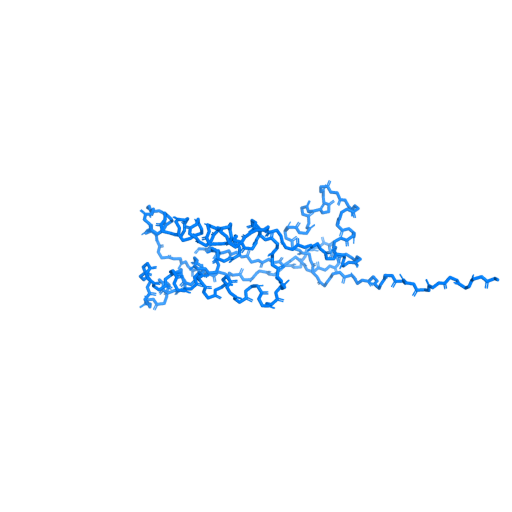8 N N . ALA A 1 115 ? -12.869 6.985 8.265 1.00 96.94 115 ALA A N 1
ATOM 889 C CA . ALA A 1 115 ? -13.985 6.993 7.324 1.00 96.94 115 ALA A CA 1
ATOM 890 C C . ALA A 1 115 ? -14.268 5.597 6.748 1.00 96.94 115 ALA A C 1
ATOM 892 O O . ALA A 1 115 ? -15.431 5.222 6.617 1.00 96.94 115 ALA A O 1
ATOM 893 N N . TYR A 1 116 ? -13.226 4.817 6.441 1.00 96.06 116 TYR A N 1
ATOM 894 C CA . TYR A 1 116 ? -13.392 3.431 6.008 1.00 96.06 116 TYR A CA 1
ATOM 895 C C . TYR A 1 116 ? -13.969 2.553 7.125 1.00 96.06 116 TYR A C 1
ATOM 897 O O . TYR A 1 116 ? -14.935 1.837 6.883 1.00 96.06 116 TYR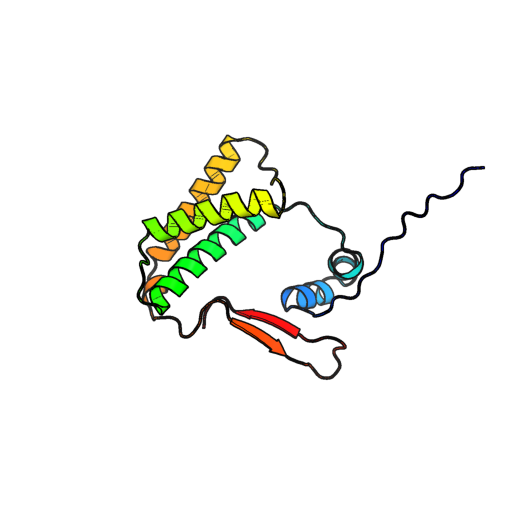 A O 1
ATOM 905 N N . LEU A 1 117 ? -13.449 2.639 8.352 1.00 95.06 117 LEU A N 1
ATOM 906 C CA . LEU A 1 117 ? -13.946 1.843 9.485 1.00 95.06 117 LEU A CA 1
ATOM 907 C C . LEU A 1 117 ? -15.414 2.144 9.830 1.00 95.06 117 LEU A C 1
ATOM 909 O O . LEU A 1 117 ? -16.149 1.248 10.235 1.00 95.06 117 LEU A O 1
ATOM 913 N N . ALA A 1 118 ? -15.853 3.389 9.636 1.00 94.62 118 ALA A N 1
ATOM 914 C CA . ALA A 1 118 ? -17.243 3.801 9.824 1.00 94.62 118 ALA A CA 1
ATOM 915 C C . ALA A 1 118 ? -18.171 3.420 8.652 1.00 94.62 118 ALA A C 1
ATOM 917 O O . ALA A 1 118 ? -19.387 3.605 8.741 1.00 94.62 118 ALA A O 1
ATOM 918 N N . SER A 1 119 ? -17.619 2.936 7.537 1.00 94.31 119 SER A N 1
ATOM 919 C CA . SER A 1 119 ? -18.389 2.609 6.338 1.00 94.31 119 SER A CA 1
ATOM 920 C C . SER A 1 119 ? -19.099 1.249 6.452 1.00 94.31 119 SER A C 1
ATOM 922 O O . SER A 1 119 ? -18.591 0.333 7.107 1.00 94.31 119 SER A O 1
ATOM 924 N N . PRO A 1 120 ? -20.250 1.055 5.777 1.00 89.94 120 PRO A N 1
ATOM 925 C CA . PRO A 1 120 ? -20.897 -0.256 5.682 1.00 89.94 120 PRO A CA 1
ATOM 926 C C . PRO A 1 120 ? -19.993 -1.340 5.074 1.00 89.94 120 PRO A C 1
ATOM 928 O O . PRO A 1 120 ? -20.157 -2.524 5.368 1.00 89.94 120 PRO A O 1
ATOM 931 N N . GLU A 1 121 ? -19.042 -0.951 4.224 1.00 86.44 121 GLU A N 1
ATOM 932 C CA . GLU A 1 121 ? -18.096 -1.846 3.561 1.00 86.44 121 GLU A CA 1
ATOM 933 C C . GLU A 1 121 ? -17.179 -2.564 4.556 1.00 86.44 121 GLU A C 1
ATOM 935 O O . GLU A 1 121 ? -16.915 -3.750 4.373 1.00 86.44 121 GLU A O 1
ATOM 940 N N . ALA A 1 122 ? -16.747 -1.893 5.628 1.00 87.19 122 ALA A N 1
ATOM 941 C CA . ALA A 1 122 ? -15.885 -2.492 6.650 1.00 87.19 122 ALA A CA 1
ATOM 942 C C . ALA A 1 122 ? -16.594 -3.587 7.475 1.00 87.19 122 ALA A C 1
ATOM 944 O O . ALA A 1 122 ? -15.946 -4.477 8.031 1.00 87.19 122 ALA A O 1
ATOM 945 N N . LEU A 1 123 ? -17.929 -3.541 7.542 1.00 76.56 123 LEU A N 1
ATOM 946 C CA . LEU A 1 123 ? -18.747 -4.427 8.375 1.00 76.56 123 LEU A CA 1
ATOM 947 C C . LEU A 1 123 ? -19.474 -5.530 7.597 1.00 76.56 123 LEU A C 1
ATOM 949 O O . LEU A 1 123 ? -20.053 -6.410 8.230 1.00 76.56 123 LEU A O 1
ATOM 953 N N . LYS A 1 124 ? -19.452 -5.496 6.257 1.00 78.31 124 LYS A N 1
ATOM 954 C CA . LYS A 1 124 ? -20.288 -6.357 5.404 1.00 78.31 124 LYS A CA 1
ATOM 955 C C . LYS A 1 124 ? -20.091 -7.849 5.659 1.00 78.31 124 LYS A C 1
ATOM 957 O O . LYS A 1 124 ? -21.050 -8.533 5.995 1.00 78.31 124 LYS A O 1
ATOM 962 N N . GLU A 1 125 ? -18.873 -8.352 5.499 1.00 77.38 125 GLU A N 1
ATOM 963 C CA . GLU A 1 125 ? -18.553 -9.768 5.684 1.00 77.38 125 GLU A CA 1
ATOM 964 C C . GLU A 1 125 ? -17.132 -9.914 6.230 1.00 77.38 125 GLU A C 1
ATOM 966 O O . GLU A 1 125 ? -16.277 -9.049 6.023 1.00 77.38 125 GLU A O 1
ATOM 971 N N . LYS A 1 126 ? -16.870 -11.012 6.948 1.00 82.00 126 LYS A N 1
ATOM 972 C CA . LYS A 1 126 ? -15.490 -11.376 7.275 1.00 82.00 126 LYS A CA 1
ATOM 973 C C . LYS A 1 126 ? -14.771 -11.758 5.980 1.00 82.00 126 LYS A C 1
ATOM 975 O O . LYS A 1 126 ? -15.327 -12.557 5.222 1.00 82.00 126 LYS A O 1
ATOM 980 N N . PRO A 1 127 ? -13.552 -11.251 5.743 1.00 86.19 127 PRO A N 1
ATOM 981 C CA . PRO A 1 127 ? -12.805 -11.637 4.560 1.00 86.19 127 PRO A CA 1
ATOM 982 C C . PRO A 1 127 ? -12.475 -13.128 4.604 1.00 86.19 127 PRO A C 1
ATOM 984 O O . PRO A 1 127 ? -12.242 -13.707 5.670 1.00 86.19 127 PRO A O 1
ATOM 987 N N . ARG A 1 128 ? -12.455 -13.756 3.430 1.00 88.56 128 ARG A N 1
ATOM 988 C CA . ARG A 1 128 ? -12.003 -15.137 3.245 1.00 88.56 128 ARG A CA 1
ATOM 989 C C . ARG A 1 128 ? -10.487 -15.216 3.332 1.00 88.56 128 ARG A C 1
ATOM 991 O O . ARG A 1 128 ? -9.966 -16.193 3.867 1.00 88.56 128 ARG A O 1
ATOM 998 N N . ALA A 1 129 ? -9.802 -14.197 2.817 1.00 88.69 129 ALA A N 1
ATOM 999 C CA . ALA A 1 129 ? -8.361 -14.039 2.936 1.00 88.69 129 ALA A CA 1
ATOM 1000 C C . ALA A 1 129 ? -7.947 -12.561 2.840 1.00 88.69 129 ALA A C 1
ATOM 1002 O O . ALA A 1 129 ? -8.671 -11.730 2.291 1.00 88.69 129 ALA A O 1
ATOM 1003 N N . VAL A 1 130 ? -6.765 -12.249 3.374 1.00 91.25 130 VAL A N 1
ATOM 1004 C CA . VAL A 1 130 ? -6.185 -10.898 3.415 1.00 91.25 130 VAL A CA 1
ATOM 1005 C C . VAL A 1 130 ? -4.760 -10.970 2.868 1.00 91.25 130 VAL A C 1
ATOM 1007 O O . VAL A 1 130 ? -4.009 -11.852 3.286 1.00 91.25 130 VAL A O 1
ATOM 1010 N N . GLU A 1 131 ? -4.396 -10.063 1.956 1.00 91.06 131 GLU A N 1
ATOM 1011 C CA . GLU A 1 131 ? -3.067 -9.977 1.318 1.00 91.06 131 GLU A CA 1
ATOM 1012 C C . GLU A 1 131 ? -2.589 -11.303 0.701 1.00 91.06 131 GLU A C 1
ATOM 1014 O O . GLU A 1 131 ? -1.544 -11.866 1.044 1.00 91.06 131 GLU A O 1
ATOM 1019 N N . VAL A 1 132 ? -3.382 -11.832 -0.230 1.00 92.88 132 VAL A N 1
ATOM 1020 C CA . VAL A 1 132 ? -3.073 -13.092 -0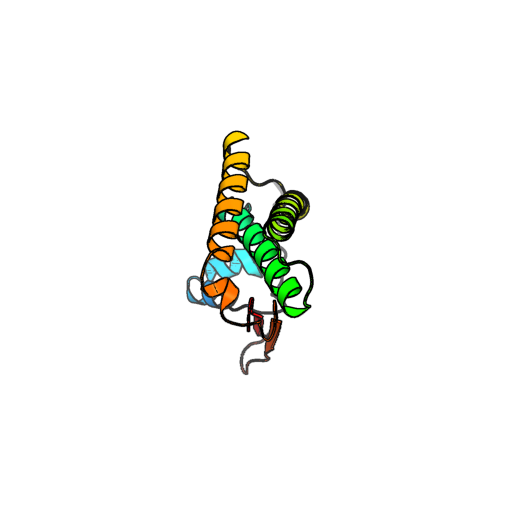.908 1.00 92.88 132 VAL A CA 1
ATOM 1021 C C . VAL A 1 132 ? -2.059 -12.850 -2.016 1.00 92.88 132 VAL A C 1
ATOM 1023 O O . VAL A 1 132 ? -2.363 -12.213 -3.025 1.00 92.88 132 VAL A O 1
ATOM 1026 N N . PHE A 1 133 ? -0.864 -13.417 -1.861 1.00 93.69 133 PHE A N 1
ATOM 1027 C CA . PHE A 1 133 ? 0.125 -13.458 -2.932 1.00 93.69 133 PHE A CA 1
ATOM 1028 C C . PHE A 1 133 ? -0.258 -14.499 -3.980 1.00 93.69 133 PHE A C 1
ATOM 1030 O O . PHE A 1 133 ? -0.452 -15.676 -3.678 1.00 93.69 133 PHE A O 1
ATOM 1037 N N . LEU A 1 134 ? -0.322 -14.053 -5.229 1.00 94.12 134 LEU A N 1
ATOM 1038 C CA . LEU A 1 134 ? -0.605 -14.876 -6.391 1.00 94.12 134 LEU A CA 1
ATOM 1039 C C . LEU A 1 134 ? 0.635 -14.976 -7.272 1.00 94.12 134 LEU A C 1
ATOM 1041 O O . LEU A 1 134 ? 1.368 -13.999 -7.455 1.00 94.12 134 LEU A O 1
ATOM 1045 N N . LYS A 1 135 ? 0.832 -16.158 -7.849 1.00 96.38 135 LYS A N 1
ATOM 1046 C CA . LYS A 1 135 ? 1.854 -16.439 -8.851 1.00 96.38 135 LYS A CA 1
ATOM 1047 C C . LYS A 1 135 ? 1.242 -17.318 -9.935 1.00 96.38 135 LYS A C 1
ATOM 1049 O O . LYS A 1 135 ? 0.664 -18.345 -9.606 1.00 96.38 135 LYS A O 1
ATOM 1054 N N . GLU A 1 136 ? 1.438 -16.936 -11.191 1.00 95.69 136 GLU A N 1
ATOM 1055 C CA . GLU A 1 136 ? 0.981 -17.689 -12.357 1.00 95.69 136 GLU A CA 1
ATOM 1056 C C . GLU A 1 136 ? 2.070 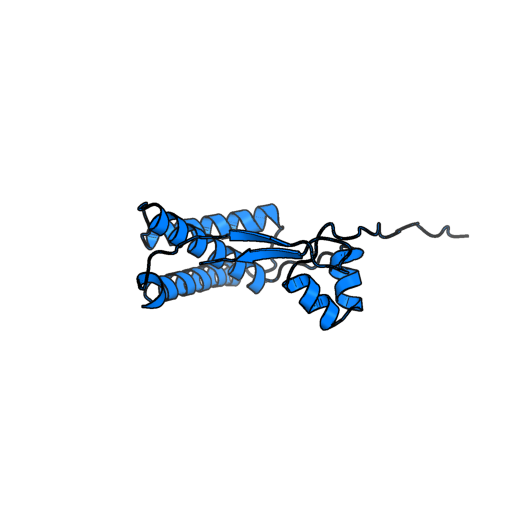-17.722 -13.438 1.00 95.69 136 GLU A C 1
ATOM 1058 O O . GLU A 1 136 ? 2.695 -16.700 -13.735 1.00 95.69 136 GLU A O 1
ATOM 1063 N N . GLU A 1 137 ? 2.288 -18.889 -14.044 1.00 96.56 137 GLU A N 1
ATOM 1064 C CA . GLU A 1 137 ? 3.157 -19.042 -15.215 1.00 96.56 137 GLU A CA 1
ATOM 1065 C C . GLU A 1 137 ? 2.301 -18.901 -16.483 1.00 96.56 137 GLU A C 1
ATOM 1067 O O . GLU A 1 137 ? 1.460 -19.749 -16.777 1.00 96.56 137 GLU A O 1
ATOM 1072 N N . ILE A 1 138 ? 2.490 -17.821 -17.246 1.00 93.75 138 ILE A N 1
ATOM 1073 C CA . ILE A 1 138 ? 1.670 -17.536 -18.434 1.00 93.75 138 ILE A CA 1
ATOM 1074 C C . ILE A 1 138 ? 2.410 -18.007 -19.693 1.00 93.75 138 ILE A C 1
ATOM 1076 O O . ILE A 1 138 ? 3.518 -17.525 -19.948 1.00 93.75 138 ILE A O 1
ATOM 1080 N N . PRO A 1 139 ? 1.818 -18.882 -20.532 1.00 94.94 139 PRO A N 1
ATOM 1081 C CA . PRO A 1 139 ? 2.433 -19.289 -21.791 1.00 94.94 139 PRO A CA 1
ATOM 1082 C C . PRO A 1 139 ? 2.817 -18.086 -22.661 1.00 94.94 139 PRO A C 1
ATOM 1084 O O . PRO A 1 139 ? 1.986 -17.236 -22.976 1.00 94.94 139 PRO A O 1
ATOM 1087 N N . GLY A 1 140 ? 4.090 -18.018 -23.054 1.00 90.81 140 GLY A N 1
ATOM 1088 C CA . GLY A 1 140 ? 4.639 -16.917 -23.853 1.00 90.81 140 GLY A CA 1
ATOM 1089 C C . GLY A 1 140 ? 5.211 -15.745 -23.047 1.00 90.81 140 GLY A C 1
ATOM 1090 O O . GLY A 1 140 ? 5.826 -14.864 -23.646 1.00 90.81 140 GLY A O 1
ATOM 1091 N N . LEU A 1 141 ? 5.079 -15.734 -21.716 1.00 90.38 141 LEU A N 1
ATOM 1092 C CA . LEU A 1 141 ? 5.784 -14.797 -20.842 1.00 90.38 141 LEU A CA 1
ATOM 1093 C C . LEU A 1 141 ? 7.040 -15.470 -20.267 1.00 90.38 141 LEU A C 1
ATOM 1095 O O . LEU A 1 141 ? 6.966 -16.560 -19.712 1.00 90.38 141 LEU A O 1
ATOM 1099 N N . SER A 1 142 ? 8.205 -14.827 -20.395 1.00 91.69 142 SER A N 1
ATOM 1100 C CA . SER A 1 142 ? 9.492 -15.416 -19.976 1.00 91.69 142 SER A CA 1
ATOM 1101 C C . SER A 1 142 ? 9.698 -15.496 -18.460 1.00 91.69 142 SER A C 1
ATOM 1103 O O . SER A 1 142 ? 10.673 -16.089 -18.008 1.00 91.69 142 SER A O 1
ATOM 1105 N N . VAL A 1 143 ? 8.834 -14.843 -17.687 1.00 94.00 143 VAL A N 1
ATOM 1106 C CA . VAL A 1 143 ? 8.879 -14.775 -16.224 1.00 94.00 143 VAL A CA 1
ATOM 1107 C C . VAL A 1 143 ? 7.452 -14.865 -15.681 1.00 94.00 143 VAL A C 1
ATOM 1109 O O . VAL A 1 143 ? 6.521 -14.467 -16.383 1.00 94.00 143 VAL A O 1
ATOM 1112 N N . PRO A 1 144 ? 7.241 -15.337 -14.446 1.00 96.12 144 PRO A N 1
ATOM 1113 C CA . PRO A 1 144 ? 5.901 -15.451 -13.886 1.00 96.12 144 PRO A CA 1
ATOM 1114 C C . PRO A 1 144 ? 5.201 -14.096 -13.739 1.00 96.12 144 PRO A C 1
ATOM 1116 O O . PRO A 1 144 ? 5.835 -13.065 -13.481 1.00 96.12 144 PRO A O 1
ATOM 1119 N N . LEU A 1 145 ? 3.869 -14.115 -13.821 1.00 94.94 145 LEU A N 1
ATOM 1120 C CA . LEU A 1 145 ? 3.028 -13.028 -13.335 1.00 94.94 145 LEU A CA 1
ATOM 1121 C C . LEU A 1 145 ? 2.851 -13.189 -11.820 1.00 94.94 145 LEU A C 1
ATOM 1123 O O . LEU A 1 145 ? 2.360 -14.220 -11.364 1.00 94.94 145 LEU A O 1
ATOM 1127 N N . THR A 1 146 ? 3.216 -12.178 -11.034 1.00 96.88 146 THR A N 1
ATOM 1128 C CA . THR A 1 146 ? 3.014 -12.180 -9.577 1.00 96.88 146 THR A CA 1
ATOM 1129 C C . THR A 1 146 ? 2.294 -10.922 -9.104 1.00 96.88 146 THR A C 1
ATOM 1131 O O . THR A 1 146 ? 2.459 -9.828 -9.646 1.00 96.88 146 THR A O 1
ATOM 1134 N N . GLY A 1 147 ? 1.478 -11.048 -8.067 1.00 93.88 147 GLY A N 1
ATOM 1135 C CA . GLY A 1 147 ? 0.763 -9.917 -7.487 1.00 93.88 147 GLY A CA 1
ATOM 1136 C C . GLY A 1 147 ? 0.262 -10.220 -6.087 1.00 93.88 147 GLY A C 1
ATOM 1137 O O . GLY A 1 147 ? 0.374 -11.348 -5.618 1.00 93.88 147 GLY A O 1
ATOM 1138 N N . ALA A 1 148 ? -0.290 -9.204 -5.437 1.00 93.38 148 ALA A N 1
ATOM 1139 C CA . ALA A 1 148 ? -1.024 -9.350 -4.191 1.00 93.38 148 ALA A CA 1
ATOM 1140 C C . ALA A 1 148 ? -2.481 -8.941 -4.431 1.00 93.38 148 ALA A C 1
ATOM 1142 O O . ALA A 1 148 ? -2.744 -7.999 -5.186 1.00 93.38 148 ALA A O 1
ATOM 1143 N N . MET A 1 149 ? -3.409 -9.682 -3.83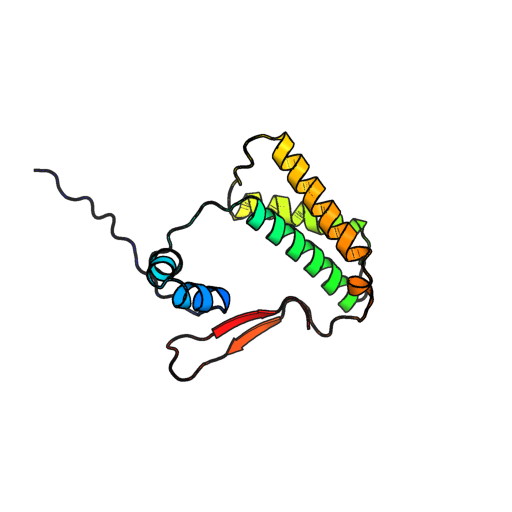3 1.00 92.75 149 MET A N 1
ATOM 1144 C CA . MET A 1 149 ? -4.806 -9.291 -3.691 1.00 92.75 149 MET A CA 1
ATOM 1145 C C . MET A 1 149 ? -5.049 -8.861 -2.250 1.00 92.75 149 MET A C 1
ATOM 1147 O O . MET A 1 149 ? -4.920 -9.680 -1.341 1.00 92.75 149 MET A O 1
ATOM 1151 N N . ASP A 1 150 ? -5.436 -7.604 -2.062 1.00 90.56 150 ASP A N 1
ATOM 1152 C CA . ASP A 1 150 ? -5.612 -7.008 -0.735 1.00 90.56 150 ASP A CA 1
ATOM 1153 C C . ASP A 1 150 ? -6.674 -7.752 0.099 1.00 90.56 150 ASP A C 1
ATOM 1155 O O . ASP A 1 150 ? -6.451 -8.060 1.271 1.00 90.56 150 ASP A O 1
ATOM 1159 N N . LEU A 1 151 ? -7.817 -8.095 -0.512 1.00 90.50 151 LEU A N 1
ATOM 1160 C CA . LEU A 1 151 ? -8.953 -8.740 0.155 1.00 90.50 151 LEU A CA 1
ATOM 1161 C C . LEU A 1 151 ? -9.671 -9.729 -0.781 1.00 90.50 151 LEU A C 1
ATOM 1163 O O . LEU A 1 151 ? -9.854 -9.429 -1.965 1.00 90.50 151 LEU A O 1
ATOM 1167 N N . VAL A 1 152 ? -10.097 -10.879 -0.244 1.00 87.50 152 VAL A N 1
ATOM 1168 C CA . VAL A 1 152 ? -10.894 -11.924 -0.928 1.00 87.50 152 VAL A CA 1
ATOM 1169 C C . VAL A 1 152 ? -12.119 -12.287 -0.105 1.00 87.50 152 VAL A C 1
ATOM 1171 O O . VAL A 1 152 ? -11.963 -12.418 1.130 1.00 87.50 152 VAL A O 1
#

Radius of gyration: 19.6 Å; Cα contacts (8 Å, |Δi|>4): 170; chains: 1; bounding box: 63×41×42 Å

Foldseek 3Di:
DDDDPPPDQDFDADQAAEPVLVVQCVVPVVSSCVVPGSVDDDAQELVNLLVQLLLQLVLVLLVCLLVVHDNDLVSSLVSSVVSSVVCCVPRHHHCLVDPVSVVVSSVVSSVVNVVVCPDPVSVVDRFPDAFDWDWDDDPPDPHIYIDTDGTD

InterPro domains:
  IPR038726 PD-(D/E)XK endonuclease-like domain, AddAB-type [PF12705] (16-152)

pLDDT: mean 89.84, std 12.43, range [36.12, 98.5]

Mean predicted aligned error: 6.47 Å

Secondary structure (DSSP, 8-state):
-PPPP---------SSB-HHHHHHHHH-HHHHIIIIIS--PPPPPHHHHHHHHHHHHHHHHHHHHHHT----HHHHHHHHHHHHHHHHHHH-----SSHHHHHHHHHHHHHHHHHHHTSHHHHS---S-EEEEEEE--TT-SS-EEEEEEE-

Solvent-accessible surface area (backbone atoms only — not comparable to full-atom values): 8797 Å² total; per-residue (Å²): 135,84,78,82,80,86,79,75,73,74,73,43,81,61,82,50,40,31,72,69,52,51,51,37,35,78,74,36,55,69,59,32,40,43,51,57,30,52,55,55,82,72,83,66,48,65,66,61,52,49,49,53,15,46,50,49,12,52,48,50,31,51,48,17,55,59,72,70,50,80,57,48,71,65,57,32,49,51,40,25,53,52,37,44,56,48,46,38,68,75,75,43,83,60,80,56,89,45,71,70,50,44,55,46,50,52,54,51,43,51,52,52,52,51,53,47,67,73,32,71,76,63,68,68,66,78,58,81,43,65,60,45,76,46,76,45,82,48,93,93,50,98,42,34,42,36,47,71,42,69,70,76

Organism: NCBI:txid454146

Sequence (152 aa):
RGQPKEGGVMLAFPEHISPSAAKSYLSCSLRFYFERVAGIKKPTSVALHLGKSIHAALQAFHLARWRGEDDSPEFVAEAFEKAFLQLERDQGPVNFGEPSKREKAIGDGLRVVAAYLASPEALKEKPRAVEVFLKEEIPGLSVPLTGAMDLV